Protein AF-A0A7C8CRZ8-F1 (afdb_monomer_lite)

Sequence (84 aa):
MPFYSFFLILVGFFGLLGSPLQAFERTEEREACAGHDPQRRPLFGDLHVHSRYSFDSYISSQRNDPWDTYRYAKGESITLPDPD

pLDDT: mean 80.45, std 17.34, range [40.06, 95.94]

Structure (mmCIF, N/CA/C/O backbone):
data_AF-A0A7C8CRZ8-F1
#
_entry.id   AF-A0A7C8CRZ8-F1
#
loop_
_atom_site.group_PDB
_atom_site.id
_atom_site.type_symbol
_atom_site.label_atom_id
_atom_site.label_alt_id
_atom_site.label_comp_id
_atom_site.label_asym_id
_atom_site.label_entity_id
_atom_site.label_seq_id
_atom_site.pdbx_PDB_ins_code
_atom_site.Cartn_x
_atom_site.Cartn_y
_atom_site.Cartn_z
_atom_site.occupancy
_atom_site.B_iso_or_equiv
_atom_site.auth_seq_id
_atom_site.auth_comp_id
_atom_site.auth_asym_id
_atom_site.auth_atom_id
_atom_site.pdbx_PDB_model_num
ATOM 1 N N . MET A 1 1 ? -28.948 -7.688 76.918 1.00 40.06 1 MET A N 1
ATOM 2 C CA . MET A 1 1 ? -28.604 -8.954 76.234 1.00 40.06 1 MET A CA 1
ATOM 3 C C . MET A 1 1 ? -28.785 -8.723 74.735 1.00 40.06 1 MET A C 1
ATOM 5 O O . MET 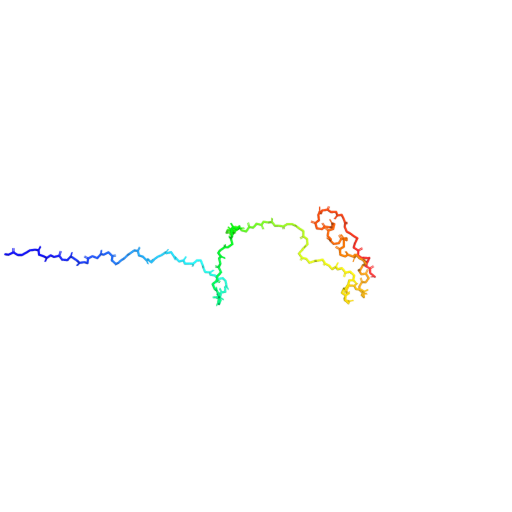A 1 1 ? -29.798 -8.131 74.383 1.00 40.06 1 MET A O 1
ATOM 9 N N . PRO A 1 2 ? -27.774 -9.013 73.902 1.00 54.19 2 PRO A N 1
ATOM 10 C CA . PRO A 1 2 ? -27.396 -8.185 72.752 1.00 54.19 2 PRO A CA 1
ATOM 11 C C . PRO A 1 2 ? -27.675 -8.868 71.408 1.00 54.19 2 PRO A C 1
ATOM 13 O O . PRO A 1 2 ? -27.547 -10.077 71.329 1.00 54.19 2 PRO A O 1
ATOM 16 N N . PHE A 1 3 ? -27.932 -8.110 70.341 1.00 50.81 3 PHE A N 1
ATOM 17 C CA . PHE A 1 3 ? -27.670 -8.584 68.975 1.00 50.81 3 PHE A CA 1
ATOM 18 C C . PHE A 1 3 ? -27.244 -7.408 68.083 1.00 50.81 3 PHE A C 1
ATOM 20 O O . PHE A 1 3 ? -27.990 -6.928 67.240 1.00 50.81 3 PHE A O 1
ATOM 27 N N . TYR A 1 4 ? -26.011 -6.937 68.288 1.00 49.53 4 TYR A N 1
ATOM 28 C CA . TYR A 1 4 ? -25.173 -6.523 67.164 1.00 49.53 4 TYR A C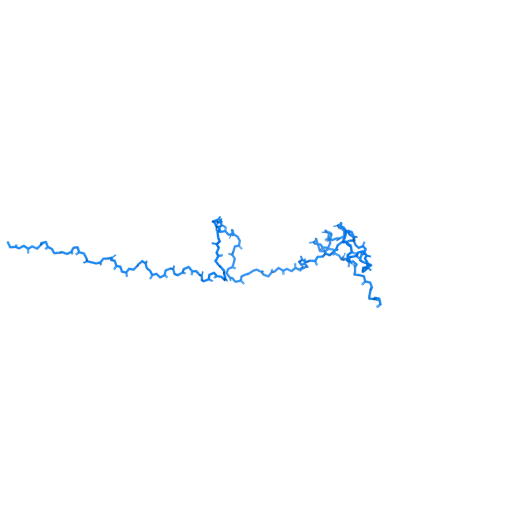A 1
ATOM 29 C C . TYR A 1 4 ? -24.554 -7.814 66.630 1.00 49.53 4 TYR A C 1
ATOM 31 O O . TYR A 1 4 ? -23.790 -8.457 67.348 1.00 49.53 4 TYR A O 1
ATOM 39 N N . SER A 1 5 ? -24.905 -8.229 65.416 1.00 48.12 5 SER A N 1
ATOM 40 C CA . SER A 1 5 ? -24.225 -9.340 64.753 1.00 48.12 5 SER A CA 1
ATOM 41 C C . SER A 1 5 ? -24.096 -9.042 63.267 1.00 48.12 5 SER A C 1
ATOM 43 O O . SER A 1 5 ? -25.089 -9.024 62.547 1.00 48.12 5 SER A O 1
ATOM 45 N N . PHE A 1 6 ? -22.842 -8.815 62.871 1.00 48.09 6 PHE A N 1
ATOM 46 C CA . PHE A 1 6 ? -22.273 -9.170 61.572 1.00 48.09 6 PHE A CA 1
ATOM 47 C C . PHE A 1 6 ? -22.904 -8.486 60.340 1.00 48.09 6 PHE A C 1
ATOM 49 O O . PHE A 1 6 ? -23.854 -8.975 59.747 1.00 48.09 6 PHE A O 1
ATOM 56 N N . PHE A 1 7 ? -22.467 -7.293 59.923 1.00 51.75 7 PHE A N 1
ATOM 57 C CA . PHE A 1 7 ? -21.303 -7.076 59.036 1.00 51.75 7 PHE A CA 1
ATOM 58 C C . PHE A 1 7 ? -20.528 -8.351 58.640 1.00 51.75 7 PHE A C 1
ATOM 60 O O . PHE A 1 7 ? -20.069 -9.054 59.529 1.00 51.75 7 PHE A O 1
ATOM 67 N N . LEU A 1 8 ? -20.311 -8.564 57.327 1.00 45.72 8 LEU A N 1
ATOM 68 C CA . LEU A 1 8 ? -19.794 -9.768 56.621 1.00 45.72 8 LEU A CA 1
ATOM 69 C C . LEU A 1 8 ? -20.970 -10.598 56.064 1.00 45.72 8 LEU A C 1
ATOM 71 O O . LEU A 1 8 ? -21.757 -11.128 56.827 1.00 45.72 8 LEU A O 1
ATOM 75 N N . ILE A 1 9 ? -21.192 -10.787 54.762 1.00 49.16 9 ILE A N 1
ATOM 76 C CA . ILE A 1 9 ? -20.271 -10.954 53.636 1.00 49.16 9 ILE A CA 1
ATOM 77 C C . ILE A 1 9 ? -21.031 -10.533 52.362 1.00 49.16 9 ILE A C 1
ATOM 79 O O . ILE A 1 9 ? -21.953 -11.220 51.938 1.00 49.16 9 ILE A O 1
ATOM 83 N N . LEU A 1 10 ? -20.630 -9.438 51.713 1.00 48.22 10 LEU A N 1
ATOM 84 C CA . LEU A 1 10 ? -20.844 -9.267 50.266 1.00 48.22 10 LEU A CA 1
ATOM 85 C C . LEU A 1 10 ? -19.511 -8.923 49.586 1.00 48.22 10 LEU A C 1
ATOM 87 O O . LEU A 1 10 ? -19.428 -8.094 48.688 1.00 48.22 10 LEU A O 1
ATOM 91 N N . VAL A 1 11 ? -18.437 -9.561 50.053 1.00 54.75 11 VAL A N 1
ATOM 92 C CA . VAL A 1 11 ? -17.180 -9.664 49.312 1.00 54.75 11 VAL A CA 1
ATOM 93 C C . VAL A 1 11 ? -17.223 -11.035 48.658 1.00 54.75 11 VAL A C 1
ATOM 95 O O . VAL A 1 11 ? -16.898 -12.029 49.299 1.00 54.75 11 VAL A O 1
ATOM 98 N N . GLY A 1 12 ? -17.734 -11.130 47.433 1.00 47.09 12 GLY A N 1
ATOM 99 C CA . GLY A 1 12 ? -17.839 -12.454 46.818 1.00 47.09 12 GLY A CA 1
ATOM 100 C C . GLY A 1 12 ? -18.495 -12.572 45.455 1.00 47.09 12 GLY A C 1
ATOM 101 O O . GLY A 1 12 ? -18.808 -13.690 45.074 1.00 47.09 12 GLY A O 1
ATOM 102 N N . PHE A 1 13 ? -18.720 -11.486 44.712 1.00 52.59 13 PHE A N 1
ATOM 103 C CA . PHE A 1 13 ? -19.149 -11.618 43.314 1.00 52.59 13 PHE A CA 1
ATOM 104 C C . PHE A 1 13 ? -18.707 -10.433 42.446 1.00 52.59 13 PHE A C 1
ATOM 106 O O . PHE A 1 13 ? -19.485 -9.855 41.700 1.00 52.59 13 PHE A O 1
ATOM 113 N N . PHE A 1 14 ? -17.440 -10.035 42.570 1.00 52.50 14 PHE A N 1
ATOM 114 C CA . PHE A 1 14 ? -16.827 -9.018 41.702 1.00 52.50 14 PHE A CA 1
ATOM 115 C C . PHE A 1 14 ? -15.572 -9.561 41.018 1.00 52.50 14 PHE A C 1
ATOM 117 O O . PHE A 1 14 ? -14.533 -8.919 40.950 1.00 52.50 14 PHE A O 1
ATOM 124 N N . GLY A 1 15 ? -15.642 -10.796 40.541 1.00 50.69 15 GLY A N 1
ATOM 125 C CA . GLY A 1 15 ? -14.529 -11.399 39.828 1.00 50.69 15 GLY A CA 1
ATOM 126 C C . GLY A 1 15 ? -15.052 -12.481 38.924 1.00 50.69 15 GLY A C 1
ATOM 127 O O . GLY A 1 15 ? -15.132 -13.610 39.371 1.00 50.69 15 GLY A O 1
ATOM 128 N N . LEU A 1 16 ? -15.472 -12.107 37.712 1.00 53.56 16 LEU A N 1
ATOM 129 C CA . LEU A 1 16 ? -15.56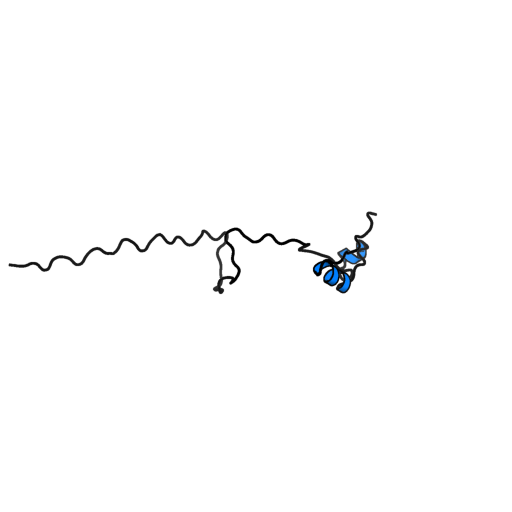0 -12.983 36.532 1.00 53.56 16 LEU A CA 1
ATOM 130 C C . LEU A 1 16 ? -15.955 -12.212 35.251 1.00 53.56 16 LEU A C 1
ATOM 132 O O . LEU A 1 16 ? -16.460 -12.799 34.303 1.00 53.56 16 LEU A O 1
ATOM 136 N N . LEU A 1 17 ? -15.683 -10.905 35.161 1.00 56.91 17 LEU A N 1
ATOM 137 C CA . LEU A 1 17 ? -15.561 -10.257 33.850 1.00 56.91 17 LEU A CA 1
ATOM 138 C C . LEU A 1 17 ? -14.097 -10.374 33.440 1.00 56.91 17 LEU A C 1
ATOM 140 O O . LEU A 1 17 ? -13.325 -9.426 33.542 1.00 56.91 17 LEU A O 1
ATOM 144 N N . GLY A 1 18 ? -13.698 -11.597 33.086 1.00 54.56 18 GLY A N 1
ATOM 145 C CA . GLY A 1 18 ? -12.399 -11.834 32.479 1.00 54.56 18 GLY A CA 1
ATOM 146 C C . GLY A 1 18 ? -12.301 -10.979 31.225 1.00 54.56 18 GLY A C 1
ATOM 147 O O . GLY A 1 18 ? -13.060 -11.184 30.277 1.00 54.56 18 GLY A O 1
ATOM 148 N N . SER A 1 19 ? -11.399 -9.998 31.240 1.00 63.53 19 SER A N 1
ATOM 149 C CA . SER A 1 19 ? -10.985 -9.295 30.032 1.00 63.53 19 SER A CA 1
ATOM 150 C C . SER A 1 19 ? -10.658 -10.348 28.973 1.00 63.53 19 SER A C 1
ATOM 152 O O . SER A 1 19 ? -9.955 -11.313 29.296 1.00 63.53 19 SER A O 1
ATOM 154 N N . PRO A 1 20 ? -11.175 -10.225 27.736 1.00 64.81 20 PRO A N 1
ATOM 155 C CA . PRO A 1 20 ? -10.841 -11.180 26.695 1.00 64.81 20 PRO A CA 1
ATOM 156 C C . PRO A 1 20 ? -9.322 -11.228 26.578 1.00 64.81 20 PRO A C 1
ATOM 158 O O . PRO A 1 20 ? -8.673 -10.181 26.559 1.00 64.81 20 PRO A O 1
ATOM 161 N N . LEU A 1 21 ? -8.780 -12.445 26.553 1.00 63.75 21 LEU A N 1
ATOM 162 C CA . LEU A 1 21 ? -7.351 -12.711 26.461 1.00 63.75 21 LEU A CA 1
ATOM 163 C C . LEU A 1 21 ? -6.828 -11.995 25.208 1.00 63.75 21 LEU A C 1
ATOM 165 O O . LEU A 1 21 ? -7.063 -12.440 24.084 1.00 63.75 21 LEU A O 1
ATOM 169 N N . GLN A 1 22 ? -6.221 -10.820 25.386 1.00 70.44 22 GLN A N 1
ATOM 170 C CA . GLN A 1 22 ? -5.633 -10.096 24.270 1.00 70.44 22 GLN A CA 1
ATOM 171 C C . GLN A 1 22 ? -4.422 -10.888 23.780 1.00 70.44 22 GLN A C 1
ATOM 173 O O . GLN A 1 22 ? -3.645 -11.410 24.575 1.00 70.44 22 GLN A O 1
ATOM 178 N N . ALA A 1 23 ? -4.268 -10.984 22.458 1.00 81.19 23 ALA A N 1
ATOM 179 C CA . ALA A 1 23 ? -3.186 -11.748 21.836 1.00 81.19 23 ALA A CA 1
ATOM 180 C C . ALA A 1 23 ? -1.783 -11.167 22.116 1.00 81.19 23 ALA A C 1
ATOM 182 O O . ALA A 1 23 ? -0.785 -11.821 21.831 1.00 81.19 23 ALA A O 1
ATOM 183 N N . PHE A 1 24 ? -1.707 -9.942 22.644 1.00 86.50 24 PHE A N 1
ATOM 184 C CA . PHE A 1 24 ? -0.478 -9.260 23.030 1.00 86.50 24 PHE A CA 1
ATOM 185 C C . PHE A 1 24 ? -0.756 -8.249 24.153 1.00 86.50 24 PHE A C 1
ATOM 187 O O . PHE A 1 24 ? -1.886 -7.776 24.307 1.00 86.50 24 PHE A O 1
ATOM 194 N N . GLU A 1 25 ? 0.280 -7.910 24.921 1.00 88.62 25 GLU A N 1
ATOM 195 C CA . GLU A 1 25 ? 0.222 -6.858 25.938 1.00 88.62 25 GLU A CA 1
ATOM 196 C C . GLU A 1 25 ? 0.248 -5.477 25.277 1.00 88.62 25 GLU A C 1
ATOM 198 O O . GLU A 1 25 ? 1.138 -5.161 24.486 1.00 88.62 25 GLU A O 1
ATOM 203 N N . ARG A 1 26 ? -0.747 -4.647 25.591 1.00 85.25 26 ARG A N 1
ATOM 204 C CA . ARG A 1 26 ? -0.837 -3.277 25.084 1.00 85.25 26 ARG A CA 1
ATOM 205 C C . ARG A 1 26 ? -0.083 -2.339 26.026 1.00 85.25 26 ARG A C 1
ATOM 207 O O . ARG A 1 26 ? -0.432 -2.255 27.197 1.00 85.25 26 ARG A O 1
ATOM 214 N N . THR A 1 27 ? 0.892 -1.600 25.503 1.00 94.94 27 THR A N 1
ATOM 215 C CA . THR A 1 27 ? 1.726 -0.665 26.284 1.00 94.94 27 THR A CA 1
ATOM 216 C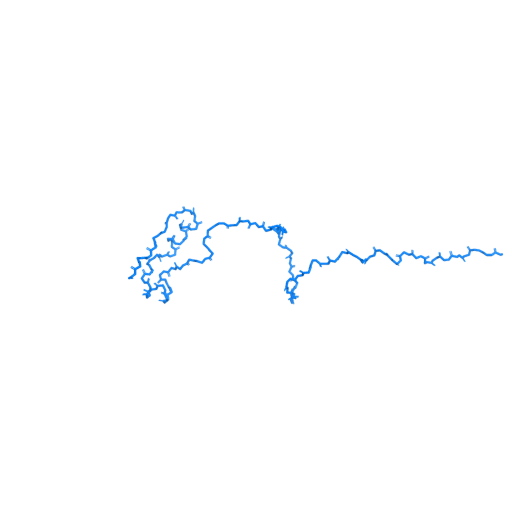 C . THR A 1 27 ? 1.124 0.732 26.444 1.00 94.94 27 THR A C 1
ATOM 218 O O . THR A 1 27 ? 1.693 1.587 27.116 1.00 94.94 27 THR A O 1
ATOM 221 N N . GLU A 1 28 ? -0.022 0.980 25.818 1.00 92.50 28 GLU A N 1
ATOM 222 C CA . GLU A 1 28 ? -0.634 2.296 25.705 1.00 92.50 28 GLU A CA 1
ATOM 223 C C . GLU A 1 28 ? -2.144 2.262 25.950 1.00 92.50 28 GLU A C 1
ATOM 225 O O . GLU A 1 28 ? -2.820 1.268 25.678 1.00 92.50 28 GLU A O 1
ATOM 230 N N . GLU A 1 29 ? -2.688 3.385 26.414 1.00 91.31 29 GLU A N 1
ATOM 231 C CA . GLU A 1 29 ? -4.128 3.599 26.528 1.00 91.31 29 GLU A CA 1
ATOM 232 C C . GLU A 1 29 ? -4.685 4.144 25.202 1.00 91.31 29 GLU A C 1
ATOM 234 O O . GLU A 1 29 ? -4.144 5.088 24.622 1.00 91.31 29 GLU A O 1
ATOM 239 N N . ARG A 1 30 ? -5.750 3.520 24.687 1.00 89.38 30 ARG A N 1
ATOM 240 C CA . ARG A 1 30 ? -6.436 3.905 23.444 1.00 89.38 30 ARG A CA 1
ATOM 241 C C . ARG A 1 30 ? -7.937 3.698 23.602 1.00 89.38 30 ARG A C 1
ATOM 243 O O . ARG A 1 30 ? -8.363 2.757 24.269 1.00 89.38 30 ARG A O 1
ATOM 250 N N . GLU A 1 31 ? -8.722 4.538 22.937 1.00 91.94 31 GLU A N 1
ATOM 251 C CA . GLU A 1 31 ? -10.164 4.332 22.802 1.00 91.94 31 GLU A CA 1
ATOM 252 C C . GLU A 1 31 ? -10.457 3.014 22.064 1.00 91.94 31 GLU A C 1
ATOM 254 O O . GLU A 1 31 ? -9.707 2.589 21.179 1.00 91.94 31 GLU A O 1
ATOM 259 N N . ALA A 1 32 ? -11.554 2.353 22.431 1.00 88.62 32 ALA A N 1
ATOM 260 C CA . ALA A 1 32 ? -12.019 1.173 21.716 1.00 88.62 32 ALA A CA 1
ATOM 261 C C . ALA A 1 32 ? -12.467 1.533 20.288 1.00 88.62 32 ALA A C 1
ATOM 263 O O . ALA A 1 32 ? -13.098 2.560 20.053 1.00 88.62 32 ALA A O 1
ATOM 264 N N . CYS A 1 33 ? -12.192 0.656 19.319 1.00 89.62 33 CYS A N 1
ATOM 265 C CA . CYS A 1 33 ? -12.632 0.867 17.943 1.00 89.62 33 CYS A CA 1
ATOM 266 C C . CYS A 1 33 ? -14.169 0.850 17.855 1.00 89.62 33 CYS A C 1
ATOM 268 O O . CYS A 1 33 ? -14.784 -0.182 18.119 1.00 89.62 33 CYS A O 1
ATOM 270 N N . ALA A 1 34 ? -14.780 1.942 17.383 1.00 92.69 34 ALA A N 1
ATOM 271 C CA . ALA A 1 34 ? -16.238 2.065 17.243 1.00 92.69 34 ALA A CA 1
ATOM 272 C C . ALA A 1 34 ? -16.889 0.970 16.367 1.00 92.69 34 ALA A C 1
ATOM 274 O O . ALA A 1 34 ? -18.060 0.650 16.536 1.00 92.69 34 ALA A O 1
ATOM 275 N N . GLY A 1 35 ? -16.133 0.390 15.429 1.00 90.25 35 GLY A N 1
ATOM 276 C CA . GLY A 1 35 ? -16.590 -0.665 14.518 1.00 90.25 35 GLY A CA 1
ATOM 277 C C . GLY A 1 35 ? -16.047 -2.062 14.830 1.00 90.25 35 GLY A C 1
ATOM 278 O O . GLY A 1 35 ? -15.896 -2.851 13.895 1.00 90.25 35 GLY A O 1
ATOM 279 N N . HIS A 1 36 ? -15.671 -2.349 16.082 1.00 90.75 36 HIS A N 1
ATOM 280 C CA . HIS A 1 36 ? -15.177 -3.672 16.466 1.00 90.75 36 HIS A CA 1
ATOM 281 C C . HIS A 1 36 ? -16.295 -4.722 16.413 1.00 90.75 36 HIS A C 1
ATOM 283 O O . HIS A 1 36 ? -17.283 -4.632 17.137 1.00 90.75 36 HIS A O 1
ATOM 289 N N . ASP A 1 37 ? -16.082 -5.756 15.606 1.00 91.00 37 ASP A N 1
ATOM 290 C CA . ASP A 1 37 ? -16.940 -6.932 15.525 1.00 91.00 37 ASP A CA 1
ATOM 291 C C . ASP A 1 37 ? -16.144 -8.154 16.025 1.00 91.00 37 ASP A C 1
ATOM 293 O O . ASP A 1 37 ? -15.098 -8.459 15.437 1.00 91.00 37 ASP A O 1
ATOM 297 N N . PRO A 1 38 ? -16.579 -8.852 17.096 1.00 88.75 38 PRO A N 1
ATOM 298 C CA . PRO A 1 38 ? -15.899 -10.050 17.596 1.00 88.75 38 PRO A CA 1
ATOM 299 C C . PRO A 1 38 ? -15.761 -11.167 16.550 1.00 88.75 38 PRO A C 1
ATOM 301 O O . PRO A 1 38 ? -14.800 -11.938 16.597 1.00 88.75 38 PRO A O 1
ATOM 304 N N . GLN A 1 39 ? -16.688 -11.249 15.595 1.00 93.12 39 GLN A N 1
ATOM 305 C CA . GLN A 1 39 ? -16.677 -12.196 14.482 1.00 93.12 39 GLN A CA 1
ATOM 306 C C . GLN A 1 39 ? -15.851 -11.701 13.285 1.00 93.12 39 GLN A C 1
ATOM 308 O O . GLN A 1 39 ? -15.656 -12.451 12.327 1.00 93.12 39 GLN A O 1
ATOM 313 N N . ARG A 1 40 ? -15.286 -10.488 13.370 1.00 90.56 40 ARG A N 1
ATOM 314 C CA . ARG A 1 40 ? -14.580 -9.772 12.297 1.00 90.56 40 ARG A CA 1
ATOM 315 C C . ARG A 1 40 ? -15.509 -9.436 11.129 1.00 90.56 40 ARG A C 1
ATOM 317 O O . ARG A 1 40 ? -16.642 -9.887 11.027 1.00 90.56 40 ARG A O 1
ATOM 324 N N . ARG A 1 41 ? -15.009 -8.607 10.216 1.00 91.75 41 ARG A N 1
ATOM 325 C CA . ARG A 1 41 ? -15.737 -8.179 9.019 1.00 91.75 41 ARG A CA 1
ATOM 326 C C . ARG A 1 41 ? -15.003 -8.689 7.782 1.00 91.75 41 ARG A C 1
ATOM 328 O O . ARG A 1 41 ? -13.808 -8.411 7.671 1.00 91.75 41 ARG A O 1
ATOM 335 N N . PRO A 1 42 ? -15.666 -9.410 6.862 1.00 92.00 42 PRO A N 1
ATOM 336 C CA . PRO A 1 42 ? -15.051 -9.752 5.590 1.00 92.00 42 PRO A CA 1
ATOM 337 C C . PRO A 1 42 ? -14.892 -8.474 4.763 1.00 92.00 42 PRO A C 1
ATOM 339 O O . PRO A 1 42 ? -15.858 -7.746 4.530 1.00 92.00 42 PRO A O 1
ATOM 342 N N . LEU A 1 43 ? -13.661 -8.192 4.352 1.00 89.75 43 LEU A N 1
ATOM 343 C CA . LEU A 1 43 ? -13.318 -7.108 3.437 1.00 89.75 43 LEU A CA 1
ATOM 344 C C . LEU A 1 43 ? -12.746 -7.735 2.166 1.00 89.75 43 LEU A C 1
ATOM 346 O O . LEU A 1 43 ? -12.063 -8.756 2.239 1.00 89.75 43 LEU A O 1
ATOM 350 N N . PHE A 1 44 ? -13.040 -7.131 1.019 1.00 88.50 44 PHE A N 1
ATOM 351 C CA . PHE A 1 44 ? -12.616 -7.621 -0.289 1.00 88.50 44 PHE A CA 1
ATOM 352 C C . PHE A 1 44 ? -11.807 -6.548 -1.012 1.00 88.50 44 PHE A C 1
ATOM 354 O O . PHE A 1 44 ? -12.101 -5.360 -0.881 1.00 88.50 44 PHE A O 1
ATOM 361 N N . GLY A 1 45 ? -10.813 -6.993 -1.777 1.00 89.69 45 GLY A N 1
ATOM 362 C CA . GLY A 1 45 ? -9.855 -6.151 -2.487 1.00 89.69 45 GLY A CA 1
ATOM 363 C C . GLY A 1 45 ? -8.418 -6.490 -2.101 1.00 89.69 45 GLY A C 1
ATOM 364 O O . GLY A 1 45 ? -8.181 -7.333 -1.233 1.00 89.69 45 GLY A O 1
ATOM 365 N N . ASP A 1 46 ? -7.470 -5.809 -2.734 1.00 90.31 46 ASP A N 1
ATOM 366 C CA . ASP A 1 46 ? -6.051 -5.985 -2.446 1.00 90.31 46 ASP A CA 1
ATOM 367 C C . ASP A 1 46 ? -5.595 -5.038 -1.334 1.00 90.31 46 ASP A C 1
ATOM 369 O O . ASP A 1 46 ? -5.804 -3.825 -1.388 1.00 90.31 46 ASP A O 1
ATOM 373 N N . LEU A 1 47 ? -4.932 -5.598 -0.318 1.00 91.31 47 LEU A N 1
ATOM 374 C CA . LEU A 1 47 ? -4.348 -4.824 0.783 1.00 91.31 47 LEU A CA 1
ATOM 375 C C . LEU A 1 47 ? -3.018 -4.160 0.390 1.00 91.31 47 LEU A C 1
ATOM 377 O O . LEU A 1 47 ? -2.555 -3.243 1.065 1.00 91.31 47 LEU A O 1
ATOM 381 N N . HIS A 1 48 ? -2.392 -4.639 -0.683 1.00 91.56 48 HIS A N 1
ATOM 382 C CA . HIS A 1 48 ? -1.093 -4.180 -1.144 1.00 91.56 48 HIS A CA 1
ATOM 383 C C . HIS A 1 48 ? -1.092 -4.131 -2.670 1.00 91.56 48 HIS A C 1
ATOM 385 O O . HIS A 1 48 ? -1.158 -5.166 -3.324 1.00 91.56 48 HIS A O 1
ATOM 391 N N . VAL A 1 49 ? -0.982 -2.927 -3.227 1.00 89.88 49 VAL A N 1
ATOM 392 C CA . VAL A 1 49 ? -0.834 -2.703 -4.667 1.00 89.88 49 VAL A CA 1
ATOM 393 C C . VAL A 1 49 ? 0.360 -1.788 -4.881 1.00 89.88 49 VAL A C 1
ATOM 395 O O . VAL A 1 49 ? 0.493 -0.757 -4.222 1.00 89.88 49 VAL A O 1
ATOM 398 N N . HIS A 1 50 ? 1.233 -2.176 -5.800 1.00 90.69 50 HIS A N 1
ATOM 399 C CA . HIS A 1 50 ? 2.390 -1.385 -6.177 1.00 90.69 50 HIS A CA 1
ATOM 400 C C . HIS A 1 50 ? 2.041 -0.350 -7.253 1.00 90.69 50 HIS A C 1
ATOM 402 O O . HIS A 1 50 ? 1.169 -0.567 -8.091 1.00 90.69 50 HIS A O 1
ATOM 408 N N . SER A 1 51 ? 2.774 0.761 -7.260 1.00 91.50 51 SER A N 1
ATOM 409 C CA . SER A 1 51 ? 2.798 1.708 -8.379 1.00 91.50 51 SER A CA 1
ATOM 410 C C . SER A 1 51 ? 4.222 1.817 -8.910 1.00 91.50 51 SER A C 1
ATOM 412 O O . SER A 1 51 ? 5.184 1.489 -8.214 1.00 91.50 51 SER A O 1
ATOM 414 N N . ARG A 1 52 ? 4.386 2.342 -10.125 1.00 92.25 52 ARG A N 1
ATOM 415 C CA . ARG A 1 52 ? 5.688 2.479 -10.804 1.00 92.25 52 ARG A CA 1
ATOM 416 C C . ARG A 1 52 ? 6.745 3.325 -10.067 1.00 92.25 52 ARG A C 1
ATOM 418 O O . ARG A 1 52 ? 7.841 3.495 -10.591 1.00 92.25 52 ARG A O 1
ATOM 425 N N . TYR A 1 53 ? 6.418 3.927 -8.921 1.00 93.19 53 TYR A N 1
ATOM 426 C CA . TYR A 1 53 ? 7.290 4.852 -8.186 1.00 93.19 53 TYR A CA 1
ATOM 427 C C . TYR A 1 53 ? 8.235 4.181 -7.186 1.00 93.19 53 TYR A C 1
ATOM 429 O O . TYR A 1 53 ? 9.077 4.872 -6.614 1.00 93.19 53 TYR A O 1
ATOM 437 N N . SER A 1 54 ? 8.148 2.864 -6.990 1.00 90.12 54 SER A N 1
ATOM 438 C CA . SER A 1 54 ? 9.145 2.125 -6.216 1.00 90.12 54 SER A CA 1
ATOM 439 C C . SER A 1 54 ? 10.171 1.433 -7.116 1.00 90.12 54 SER A C 1
ATOM 441 O O . SER A 1 54 ? 9.916 1.125 -8.284 1.00 90.12 54 SER A O 1
ATOM 443 N N . PHE A 1 55 ? 11.363 1.204 -6.564 1.00 93.69 55 PHE A N 1
ATOM 444 C CA . PHE A 1 55 ? 12.484 0.594 -7.280 1.00 93.69 55 PHE A CA 1
ATOM 445 C C . PHE A 1 55 ? 12.144 -0.808 -7.804 1.00 93.69 55 PHE A C 1
ATOM 447 O O . PHE A 1 55 ? 12.316 -1.092 -8.987 1.00 93.69 55 PHE A O 1
ATOM 454 N N . ASP A 1 56 ? 11.611 -1.657 -6.931 1.00 91.19 56 ASP A N 1
ATOM 455 C CA . ASP A 1 56 ? 11.199 -3.034 -7.206 1.00 91.19 56 ASP A CA 1
ATOM 456 C C . ASP A 1 56 ? 10.096 -3.115 -8.274 1.00 91.19 56 ASP A C 1
ATOM 458 O O . ASP A 1 56 ? 10.130 -3.982 -9.147 1.00 91.19 56 ASP A O 1
ATOM 462 N N . SER A 1 57 ? 9.165 -2.161 -8.278 1.00 91.25 57 SER A N 1
ATOM 463 C CA . SER A 1 57 ? 8.110 -2.088 -9.294 1.00 91.25 57 SER A CA 1
ATOM 464 C C . SER A 1 57 ? 8.647 -1.649 -10.650 1.00 91.25 57 SER A C 1
ATOM 466 O O . SER A 1 57 ? 8.259 -2.198 -11.682 1.00 91.25 57 SER A O 1
ATOM 468 N N . TYR A 1 58 ? 9.576 -0.691 -10.662 1.00 88.31 58 TYR A N 1
ATOM 469 C CA . TYR A 1 58 ? 10.180 -0.209 -11.899 1.00 88.31 58 TYR A CA 1
ATOM 470 C C . TYR A 1 58 ? 10.976 -1.299 -12.627 1.00 88.31 58 TYR A C 1
ATOM 472 O O . TYR A 1 58 ? 10.852 -1.408 -13.854 1.00 88.31 58 TYR A O 1
ATOM 480 N N . ILE A 1 59 ? 11.769 -2.088 -11.887 1.00 91.56 59 ILE A N 1
ATOM 481 C CA . ILE A 1 59 ? 12.569 -3.188 -12.453 1.00 91.56 59 ILE A CA 1
ATOM 482 C C . ILE A 1 59 ? 11.707 -4.386 -12.863 1.00 91.56 59 ILE A C 1
ATOM 484 O O . ILE A 1 59 ? 12.051 -5.055 -13.827 1.00 91.56 59 ILE A O 1
ATOM 488 N N . SER A 1 60 ? 10.565 -4.604 -12.201 1.00 89.12 60 SER A N 1
ATOM 489 C CA . SER A 1 60 ? 9.611 -5.683 -12.521 1.00 89.12 60 SER A CA 1
ATOM 490 C C . SER A 1 60 ? 8.591 -5.280 -13.592 1.00 89.12 60 SER A C 1
ATOM 492 O O . SER A 1 60 ? 7.496 -5.830 -13.658 1.00 89.12 60 SER A O 1
ATOM 494 N N . SER A 1 61 ? 8.897 -4.243 -14.378 1.00 89.81 61 SER A N 1
ATOM 495 C CA . SER A 1 61 ? 8.030 -3.725 -15.442 1.00 89.81 61 SER A CA 1
ATOM 496 C C . SER A 1 61 ? 6.591 -3.402 -15.017 1.00 89.81 61 SER A C 1
ATOM 498 O O . SER A 1 61 ? 5.694 -3.330 -15.854 1.00 89.81 61 SER A O 1
ATOM 500 N N . GLN A 1 62 ? 6.351 -3.107 -13.736 1.00 91.75 62 GLN A N 1
ATOM 501 C CA . GLN A 1 62 ? 5.049 -2.648 -13.273 1.00 91.75 62 GLN A CA 1
ATOM 502 C C . GLN A 1 62 ? 4.875 -1.166 -13.618 1.00 91.75 62 GLN A C 1
ATOM 504 O O . GLN A 1 62 ? 5.580 -0.297 -13.100 1.00 91.75 62 GLN A O 1
ATOM 509 N N . ARG A 1 63 ? 3.958 -0.876 -14.550 1.00 91.31 63 ARG A N 1
ATOM 510 C CA . ARG A 1 63 ? 3.806 0.463 -15.151 1.00 91.31 63 ARG A CA 1
ATOM 511 C C . ARG A 1 63 ? 2.590 1.258 -14.681 1.00 91.31 63 ARG A C 1
ATOM 513 O O . ARG A 1 63 ? 2.521 2.434 -15.030 1.00 91.31 63 ARG A O 1
ATOM 520 N N . ASN A 1 64 ? 1.704 0.674 -13.873 1.00 93.31 64 ASN A N 1
ATOM 521 C CA . ASN A 1 64 ? 0.563 1.395 -13.305 1.00 93.31 64 ASN A CA 1
ATOM 522 C C . ASN A 1 64 ? 1.032 2.582 -12.457 1.00 93.31 64 ASN A C 1
ATOM 524 O O . ASN A 1 64 ? 2.015 2.486 -11.709 1.00 93.31 64 ASN A O 1
ATOM 528 N N . ASP A 1 65 ? 0.332 3.704 -12.573 1.00 94.00 65 ASP A N 1
ATOM 529 C CA . ASP A 1 65 ? 0.584 4.878 -11.747 1.00 94.00 65 ASP A CA 1
ATOM 530 C C . ASP A 1 65 ? -0.358 4.926 -10.520 1.00 94.00 65 ASP A C 1
ATOM 532 O O . ASP A 1 65 ? -1.259 4.093 -10.385 1.00 94.00 65 ASP A O 1
ATOM 536 N N . PRO A 1 66 ? -0.161 5.866 -9.575 1.00 94.75 66 PRO A N 1
ATOM 537 C CA . PRO A 1 66 ? -1.030 5.957 -8.401 1.00 94.75 66 PRO A CA 1
ATOM 538 C C . PRO A 1 66 ? -2.511 6.230 -8.712 1.00 94.75 66 PRO A C 1
ATOM 540 O O . PRO A 1 66 ? -3.376 5.890 -7.901 1.00 94.75 66 PRO A O 1
ATOM 543 N N . TRP A 1 67 ? -2.828 6.843 -9.856 1.00 95.94 67 TRP A N 1
ATOM 544 C CA . TRP A 1 67 ? -4.210 7.085 -10.266 1.00 95.94 67 TRP A CA 1
ATOM 545 C C . TRP A 1 67 ? -4.881 5.794 -10.720 1.00 95.94 67 TRP A C 1
ATOM 547 O O . TRP A 1 67 ? -6.040 5.568 -10.367 1.00 95.94 67 TRP A O 1
ATOM 557 N N . ASP A 1 68 ? -4.152 4.927 -11.420 1.00 95.12 68 ASP A N 1
ATOM 558 C CA . ASP A 1 68 ? -4.616 3.579 -11.756 1.00 95.12 68 ASP A CA 1
ATOM 559 C C . ASP A 1 68 ? -4.886 2.757 -10.492 1.00 95.12 68 ASP A C 1
ATOM 561 O O . ASP A 1 68 ? -5.964 2.175 -10.357 1.00 95.12 68 ASP A O 1
ATOM 565 N N . THR A 1 69 ? -3.972 2.785 -9.512 1.00 92.56 69 THR A N 1
ATOM 566 C CA . THR A 1 69 ? -4.178 2.132 -8.206 1.00 92.56 69 THR A CA 1
ATOM 567 C C . THR A 1 69 ? -5.425 2.668 -7.492 1.00 92.56 69 THR A C 1
ATOM 569 O O . THR A 1 69 ? -6.207 1.900 -6.931 1.00 92.56 69 THR A O 1
ATOM 572 N N . TYR A 1 70 ? -5.660 3.984 -7.532 1.00 93.56 70 TYR A N 1
ATOM 573 C CA . TYR A 1 70 ? -6.839 4.590 -6.909 1.00 93.56 70 TYR A CA 1
ATOM 574 C C . TYR A 1 70 ? -8.150 4.241 -7.632 1.00 93.56 70 TYR A C 1
ATOM 576 O O . TYR A 1 70 ? -9.182 4.040 -6.989 1.00 93.56 70 TYR A O 1
ATOM 584 N N . ARG A 1 71 ? -8.137 4.161 -8.966 1.00 95.50 71 ARG A N 1
ATOM 585 C CA . ARG A 1 71 ? -9.282 3.692 -9.764 1.00 95.50 71 ARG A CA 1
ATOM 586 C C . ARG A 1 71 ? -9.594 2.226 -9.479 1.00 95.50 71 ARG A C 1
ATOM 588 O O . ARG A 1 71 ? -10.757 1.891 -9.261 1.00 95.50 71 ARG A O 1
ATOM 595 N N . TYR A 1 72 ? -8.566 1.388 -9.377 1.00 94.62 72 TYR A N 1
ATOM 596 C CA . TYR A 1 72 ? -8.704 -0.009 -8.975 1.00 94.62 72 TYR A CA 1
ATOM 597 C C . TYR A 1 72 ? -9.368 -0.157 -7.601 1.00 94.62 72 TYR A C 1
ATOM 599 O O . TYR A 1 72 ? -10.342 -0.892 -7.455 1.00 94.62 72 TYR A O 1
ATOM 607 N N . ALA A 1 73 ? -8.948 0.644 -6.618 1.00 93.00 73 ALA A N 1
ATOM 608 C CA . ALA A 1 73 ? -9.575 0.675 -5.295 1.00 93.00 73 ALA A CA 1
ATOM 609 C C . ALA A 1 73 ? -11.062 1.096 -5.318 1.00 93.00 73 ALA A C 1
ATOM 611 O O . ALA A 1 73 ? -11.803 0.800 -4.382 1.00 93.00 73 ALA A O 1
ATOM 612 N N . LYS A 1 74 ? -11.517 1.772 -6.383 1.00 94.69 74 LYS A N 1
ATOM 613 C CA . LYS A 1 74 ? -12.926 2.135 -6.615 1.00 94.69 74 LYS A CA 1
ATOM 614 C C . LYS A 1 74 ? -13.706 1.091 -7.427 1.00 94.69 74 LYS A C 1
ATOM 616 O O . LYS A 1 74 ? -14.877 1.318 -7.724 1.00 94.69 74 LYS A O 1
ATOM 621 N N . GLY A 1 75 ? -13.089 -0.044 -7.752 1.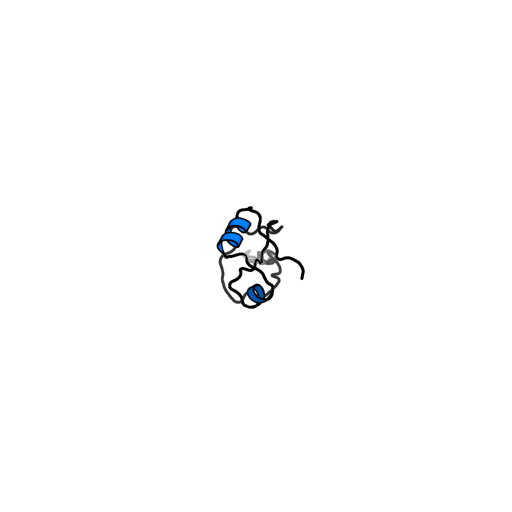00 94.31 75 GLY A N 1
ATOM 622 C CA . GLY A 1 75 ? -13.714 -1.158 -8.466 1.00 94.31 75 GLY A CA 1
ATOM 623 C C . GLY A 1 75 ? -13.476 -1.164 -9.976 1.00 94.31 75 GLY A C 1
ATOM 624 O O . GLY A 1 75 ? -14.103 -1.954 -10.679 1.00 94.31 75 GLY A O 1
ATOM 625 N N . GLU A 1 76 ? -12.596 -0.305 -10.495 1.00 95.94 76 GLU A N 1
ATOM 626 C CA . GLU A 1 76 ? -12.185 -0.370 -11.900 1.00 95.94 76 GLU A CA 1
ATOM 627 C C . GLU A 1 76 ? -11.123 -1.462 -12.116 1.00 95.94 76 GLU A C 1
ATOM 629 O O . GLU A 1 76 ? -10.469 -1.912 -11.181 1.00 95.94 76 GLU A O 1
ATOM 634 N N . SER A 1 77 ? -10.927 -1.908 -13.357 1.00 94.06 77 SER A N 1
ATOM 635 C CA . SER A 1 77 ? -9.870 -2.870 -13.688 1.00 94.06 77 SER A CA 1
ATOM 636 C C . SER A 1 77 ? -8.478 -2.231 -13.651 1.00 94.06 77 SER A C 1
ATOM 638 O O . SER A 1 77 ? -8.328 -1.062 -14.015 1.00 94.06 77 SER A O 1
ATOM 640 N N . ILE A 1 78 ? -7.455 -3.027 -13.328 1.00 92.56 78 ILE A N 1
ATOM 641 C CA . ILE A 1 78 ? -6.038 -2.645 -13.410 1.00 92.56 78 ILE A CA 1
ATOM 642 C C . ILE A 1 78 ? -5.271 -3.607 -14.321 1.00 92.56 78 ILE A C 1
ATOM 644 O O . ILE A 1 78 ? -5.613 -4.786 -14.416 1.00 92.56 78 ILE A O 1
ATOM 648 N N . THR A 1 79 ? -4.237 -3.106 -14.994 1.00 90.88 79 THR A N 1
ATOM 649 C CA . THR A 1 79 ? -3.374 -3.921 -15.855 1.00 90.88 79 THR A CA 1
ATOM 650 C C . THR A 1 79 ? -2.336 -4.648 -15.011 1.00 90.88 79 THR A C 1
ATOM 652 O O . THR A 1 79 ? -1.598 -4.019 -14.258 1.00 90.88 79 THR A O 1
ATOM 655 N N . LEU A 1 80 ? -2.234 -5.966 -15.143 1.00 87.00 80 LEU A N 1
ATOM 656 C CA . LEU A 1 80 ? -1.124 -6.717 -14.557 1.00 87.00 80 LEU A CA 1
ATOM 657 C C . LEU A 1 80 ? 0.057 -6.744 -15.540 1.00 87.00 80 LEU A C 1
ATOM 659 O O . LEU A 1 80 ? -0.176 -6.716 -16.748 1.00 87.00 80 LEU A O 1
ATOM 663 N N . PRO A 1 81 ? 1.308 -6.738 -15.051 1.00 82.06 81 PRO A N 1
ATOM 664 C CA . PRO A 1 81 ? 2.465 -6.888 -15.922 1.00 82.06 81 PRO A CA 1
ATOM 665 C C . PRO A 1 81 ? 2.474 -8.300 -1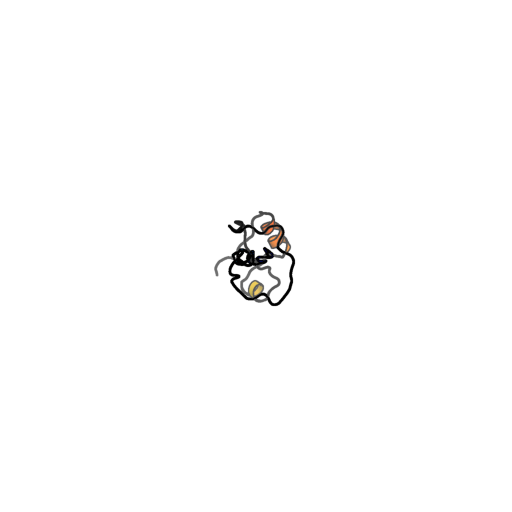6.521 1.00 82.06 81 PRO A C 1
ATOM 667 O O . PRO A 1 81 ? 2.012 -9.249 -15.882 1.00 82.06 81 PRO A O 1
ATOM 670 N N . ASP A 1 82 ? 2.988 -8.431 -17.742 1.00 77.50 82 ASP A N 1
ATOM 671 C CA . ASP A 1 82 ? 3.147 -9.737 -18.377 1.00 77.50 82 ASP A CA 1
ATOM 672 C C . ASP A 1 82 ? 4.173 -10.586 -17.601 1.00 77.50 82 ASP A C 1
ATOM 674 O O . ASP A 1 82 ? 5.121 -10.033 -17.035 1.00 77.50 82 ASP A O 1
ATOM 678 N N . PRO A 1 83 ? 4.001 -11.919 -17.541 1.00 65.94 83 PRO A N 1
ATOM 679 C CA . PRO A 1 83 ? 5.071 -12.797 -17.097 1.00 65.94 83 PRO A CA 1
ATOM 680 C C . PRO A 1 83 ? 6.189 -12.773 -18.148 1.00 65.94 83 PRO A C 1
ATOM 682 O O . PRO A 1 83 ? 5.938 -13.087 -19.312 1.00 65.94 83 PRO A O 1
ATOM 685 N N . ASP A 1 84 ? 7.393 -12.380 -17.730 1.00 62.12 84 ASP A N 1
ATOM 686 C CA . ASP A 1 84 ? 8.612 -12.478 -18.545 1.00 62.12 84 ASP A CA 1
ATOM 687 C C . ASP A 1 84 ? 8.936 -13.936 -18.936 1.00 62.12 84 ASP A C 1
ATOM 689 O O . ASP A 1 84 ? 8.722 -14.852 -18.101 1.00 62.12 84 ASP A O 1
#

Radius of gyration: 28.51 Å; chains: 1; bounding box: 41×20×95 Å

Secondary structure (DSSP, 8-state):
-----------SSS--------SS---S--PPPTT--TT-----S-S----TTSHHHHHTT----HHHHHHHHTT---PPPPP-

Foldseek 3Di:
DDDPDDDDDPPDPPDDPPDPPPPDDDPDDDDDDPPDDPVDDDDDDDPDDDACPDPVCVVVVNHHHVVLVVVVVVVDDHDDDDDD